Protein 2O9V (pdb70)

Solvent-accessible surface area: 5158 Å² total; per-residue (Å²): 117,166,47,105,132,16,1,37,0,70,3,84,37,84,5,126,13,140,78,185,94,26,7,50,7,169,137,50,45,135,0,18,0,35,134,92,45,41,134,49,4,15,44,0,97,14,76,90,71,115,85,92,7,20,0,0,36,72,11,5,78,57,104,95,181,18,149,169,70,35,123,78,29,109,89,42,163

Sequence (77 aa):
GIDPFTGEAIAKFNFNNGDTQVEMSFRKGERRITLLRRQVDENWYEGRIPGTSRQGIFPIITYVDVIKRPLVPPPVPPPPS

Radius of gyration: 11.26 Å; Cα contacts (8 Å, |Δi|>4): 184; chains: 2; bounding box: 24×25×32 Å

Foldseek 3Di:
DPDPQKWKKFFCAFADDPDLQAFTDGGGAIWIFAADPDPFKTWTAGPPDPTTHMDTPVRIGTPTHGD/DDDDDDDPDD

GO terms:
  GO:0005515 protein binding (F, IPI)
  GO:0008092 cytoskeletal protein binding (F, TAS)
  GO:0003779 actin binding (F, TAS)
  GO:0005912 adherens junction (C, TAS)
  GO:0005915 zonula adherens (C, TAS)
  GO:0007160 cell-matrix adhesion (P, TAS)
  GO:0005829 cytosol (C, TAS)
  GO:0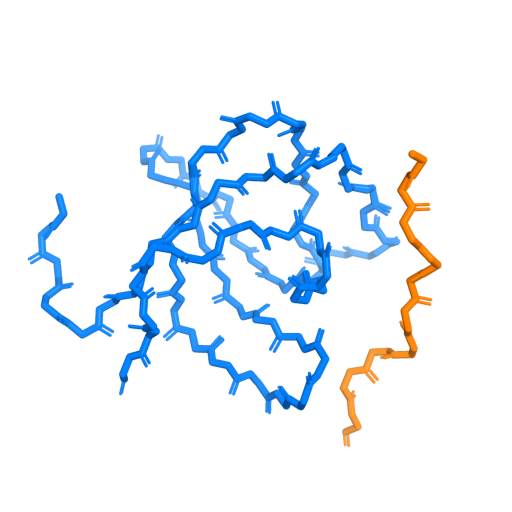005158 insulin receptor binding (F, IDA)
  GO:0030159 signaling receptor complex adaptor activity (F, IDA)
  GO:0005886 plasma membrane (C, IDA)
  GO:0005925 focal adhesion (C, IDA)
  GO:0005634 nucleus (C, IDA)

Nearest P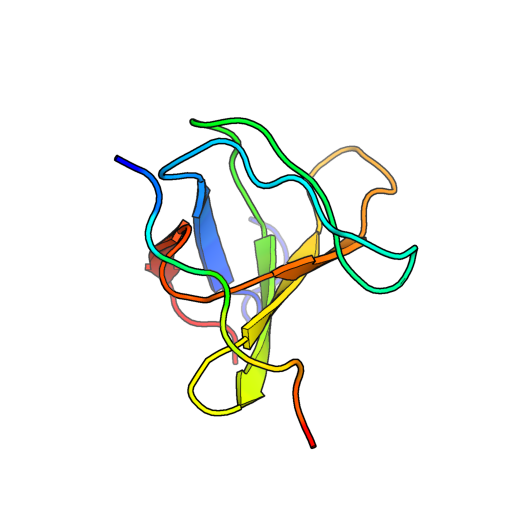DB structures (foldseek):
  2o9v-assembly1_A  TM=1.015E+00  e=5.501E-13  Homo sapiens
  4ln2-assembly1_A  TM=9.933E-01  e=1.942E-10  Homo sapiens
  2mox-assembly1_A  TM=8.335E-01  e=2.823E-09  Homo sapiens
  2yup-assembly1_A  TM=8.450E-01  e=9.111E-08  Homo sapiens
  8bq3-assembly1_A  TM=9.182E-01  e=1.497E-04  Homo sapiens

InterPro domains:
  IPR001452 SH3 domain [PF00018] (873-919)
  IPR001452 SH3 domain [PF07653] (798-849)
  IPR001452 SH3 domain [PF14604] (1238-1288)
  IPR001452 SH3 domain [PS50002] (793-852)
  IPR001452 SH3 domain [PS50002] (867-928)
  IPR001452 SH3 domain [PS50002] (1231-1292)
  IPR001452 SH3 domain [SM00326] (796-851)
  IPR001452 SH3 domain [SM00326] (870-927)
  IPR001452 SH3 domain [SM00326] (1234-1291)
  IPR003127 SoHo domain [PF02208] (370-411)
  IPR003127 SoHo domain [PS50831] (366-469)
  IPR003127 SoHo domain [SM00459] (367-413)
  IPR035606 Sorbin and SH3 domain-containing protein 1, third SH3 domain [cd11916] (1233-1291)
  IPR035610 Sorbin and SH3 domain-containing protein 1, first SH3 domain [cd11919] (796-850)
  IPR035611 Sorbin and SH3 domain-containing protein 1, second SH3 domain [cd11922] (870-927)
  IPR036028 SH3-like domain superfamily [SSF50044] (782-861)
  IPR036028 SH3-like domain superfamily [SSF50044] (863-950)
  IPR036028 SH3-like domain superfamily [SSF50044] (1232-1290)
  IPR050384 Endophilin/SH3RF [PTHR14167] (302-1290)

CATH classification: 2.30.30.40

B-factor: mean 18.47, std 8.44, range [6.52, 57.77]

Structure (mmCIF, N/CA/C/O backbone):
data_2O9V
#
_entry.id   2O9V
#
_cell.length_a   24.490
_cell.length_b   41.852
_cell.length_c   58.790
_cell.angle_alpha   90.00
_cell.angle_beta   90.00
_cell.angle_gamma   90.00
#
_symmetry.space_group_name_H-M   'P 21 21 21'
#
loop_
_entity.id
_entity.type
_entity.pdbx_description
1 polymer Ponsin
2 polymer Paxillin
3 water water
#
loop_
_atom_site.group_PDB
_atom_site.id
_atom_site.type_symbol
_atom_site.label_atom_id
_atom_site.label_alt_id
_atom_site.label_comp_id
_atom_site.label_asym_id
_atom_site.label_entity_id
_atom_site.label_seq_id
_atom_site.pdbx_PDB_ins_code
_atom_site.Cartn_x
_atom_site.Cartn_y
_atom_site.Cartn_z
_atom_site.occupancy
_atom_site.B_iso_or_equiv
_atom_site.auth_seq_id
_atom_site.auth_comp_id
_atom_site.auth_asym_id
_atom_site.auth_atom_id
_atom_site.pdbx_PDB_model_num
ATOM 1 N N . GLY A 1 1 ? 17.897 10.751 5.248 1.00 57.77 818 GLY A N 1
ATOM 2 C CA . GLY A 1 1 ? 19.296 10.289 5.108 1.00 57.51 818 GLY A CA 1
ATOM 3 C C . GLY A 1 1 ? 19.912 9.989 6.459 1.00 56.33 818 GLY A C 1
ATOM 4 O O . GLY A 1 1 ? 21.011 10.458 6.766 1.00 57.07 818 GLY A O 1
ATOM 5 N N . ILE A 1 2 ? 19.196 9.200 7.263 1.00 53.13 819 ILE A N 1
ATOM 6 C CA . ILE A 1 2 ? 19.560 8.988 8.664 1.00 48.77 819 ILE A CA 1
ATOM 7 C C . ILE A 1 2 ? 21.022 8.533 8.884 1.00 45.52 819 ILE A C 1
ATOM 8 O O . ILE A 1 2 ? 21.766 9.233 9.545 1.00 45.64 819 ILE A O 1
ATOM 13 N N . ASP A 1 3 ? 21.432 7.397 8.314 1.00 41.46 820 ASP A N 1
ATOM 14 C CA . ASP A 1 3 ? 22.749 6.787 8.609 1.00 37.38 820 ASP A CA 1
ATOM 15 C C . ASP A 1 3 ? 23.961 7.460 7.902 1.00 33.57 820 ASP A C 1
ATOM 16 O O . ASP A 1 3 ? 24.106 7.375 6.675 1.00 31.89 820 ASP A O 1
ATOM 21 N N . PRO A 1 4 ? 24.853 8.095 8.688 1.00 29.68 821 PRO A N 1
ATOM 22 C CA . PRO A 1 4 ? 26.027 8.804 8.151 1.00 26.67 821 PRO A CA 1
ATOM 23 C C . PRO A 1 4 ? 27.011 7.936 7.300 1.00 21.34 821 PRO A C 1
ATOM 24 O O . PRO A 1 4 ? 27.812 8.451 6.527 1.00 20.10 821 PRO A O 1
ATOM 28 N N . PHE A 1 5 ? 26.987 6.630 7.505 1.00 16.54 822 PHE A N 1
ATOM 29 C CA . PHE A 1 5 ? 27.900 5.745 6.753 1.00 15.94 822 PHE A CA 1
ATOM 30 C C . PHE A 1 5 ? 27.295 5.275 5.434 1.00 14.14 822 PHE A C 1
ATOM 31 O O . PHE A 1 5 ? 27.957 4.617 4.652 1.00 17.90 822 PHE A O 1
ATOM 39 N N . THR A 1 6 ? 26.024 5.526 5.187 1.00 14.31 823 THR A N 1
ATOM 40 C CA . THR A 1 6 ? 25.441 5.063 3.901 1.00 14.05 823 THR A CA 1
ATOM 41 C C . THR A 1 6 ? 25.744 6.045 2.802 1.00 14.13 823 THR A C 1
ATOM 42 O O . THR A 1 6 ? 26.062 7.202 3.067 1.00 14.65 823 THR A O 1
ATOM 46 N N . GLY A 1 7 ? 25.679 5.553 1.574 1.00 14.37 824 GLY A N 1
ATOM 47 C CA . GLY A 1 7 ? 25.823 6.384 0.405 1.00 14.15 824 GLY A CA 1
ATOM 48 C C . GLY A 1 7 ? 24.464 6.625 -0.245 1.00 14.21 824 GLY A C 1
ATOM 49 O O . GLY A 1 7 ? 23.412 6.262 0.300 1.00 15.94 824 GLY A O 1
ATOM 50 N N . GLU A 1 8 ? 24.482 7.270 -1.404 1.00 13.00 825 GLU A N 1
ATOM 51 C CA . GLU A 1 8 ? 23.240 7.801 -2.005 1.00 13.21 825 GLU A CA 1
ATOM 52 C C . GLU A 1 8 ? 23.420 7.816 -3.507 1.00 13.05 825 GLU A C 1
ATOM 53 O O . GLU A 1 8 ? 24.468 8.291 -3.975 1.00 12.81 825 GLU A O 1
ATOM 59 N N . ALA A 1 9 ? 22.434 7.311 -4.244 1.00 10.85 826 ALA A N 1
ATOM 60 C CA . ALA A 1 9 ? 22.542 7.250 -5.704 1.00 11.58 826 ALA A CA 1
ATOM 61 C C . ALA A 1 9 ? 21.157 7.409 -6.336 1.00 11.91 826 ALA A C 1
ATOM 62 O O . ALA A 1 9 ? 20.105 7.258 -5.638 1.00 13.56 826 ALA A O 1
ATOM 64 N N . ILE A 1 10 ? 21.146 7.706 -7.632 1.00 10.77 827 ILE A N 1
ATOM 65 C CA . ILE A 1 10 ? 19.912 7.723 -8.413 1.00 11.52 827 ILE A CA 1
ATOM 66 C C . ILE A 1 10 ? 20.046 6.737 -9.546 1.00 11.28 827 ILE A C 1
ATOM 67 O O . ILE A 1 10 ? 21.071 6.774 -10.253 1.00 12.88 827 ILE A O 1
ATOM 72 N N . ALA A 1 11 ? 19.024 5.888 -9.764 1.00 11.32 828 ALA A N 1
ATOM 73 C CA . ALA A 1 11 ? 19.046 4.917 -10.868 1.00 10.93 828 ALA A CA 1
ATOM 74 C C . ALA A 1 11 ? 19.116 5.642 -12.204 1.00 12.16 828 ALA A C 1
ATOM 75 O O . ALA A 1 11 ? 18.269 6.506 -12.489 1.00 12.91 828 ALA A O 1
ATOM 77 N N . LYS A 1 12 ? 20.098 5.279 -13.033 1.00 12.06 829 LYS A N 1
ATOM 78 C CA . LYS A 1 12 ? 20.267 5.896 -14.344 1.00 12.67 829 LYS A CA 1
ATOM 79 C C . LYS A 1 12 ? 19.310 5.254 -15.357 1.00 13.03 829 LYS A C 1
ATOM 80 O O . LYS A 1 12 ? 18.884 5.917 -16.312 1.00 13.46 829 LYS A O 1
ATOM 86 N N . PHE A 1 13 ? 19.029 3.952 -15.175 1.00 12.25 830 PHE A N 1
ATOM 87 C CA . PHE A 1 13 ? 18.277 3.145 -16.115 1.00 13.36 830 PHE A CA 1
ATOM 88 C C . PHE A 1 13 ? 17.452 2.138 -15.291 1.00 13.61 830 PHE A C 1
ATOM 89 O O . PHE A 1 13 ? 17.763 1.909 -14.098 1.00 14.58 830 PHE A O 1
ATOM 97 N N . ASN A 1 14 ? 16.450 1.519 -15.923 1.00 13.69 831 ASN A N 1
ATOM 98 C CA . ASN A 1 14 ? 15.811 0.328 -15.315 1.00 14.09 831 ASN A CA 1
ATOM 99 C C . ASN A 1 14 ? 16.865 -0.748 -15.202 1.00 13.89 831 ASN A C 1
ATOM 100 O O . ASN A 1 14 ? 17.668 -0.927 -16.133 1.00 15.96 831 ASN A O 1
ATOM 105 N N . PHE A 1 15 ? 16.834 -1.503 -14.104 1.00 12.73 832 PHE A N 1
ATOM 106 C CA . PHE A 1 15 ? 17.737 -2.618 -13.927 1.00 11.55 832 PHE A CA 1
ATOM 107 C C . PHE A 1 15 ? 16.905 -3.794 -13.580 1.00 12.32 832 PHE A C 1
ATOM 108 O O . PHE A 1 15 ? 16.215 -3.784 -12.579 1.00 11.37 832 PHE A O 1
ATOM 116 N N A ASN A 1 16 ? 16.918 -4.791 -14.469 0.70 14.31 833 ASN A N 1
ATOM 117 N N B ASN A 1 16 ? 17.007 -4.836 -14.400 0.30 13.31 833 ASN A N 1
ATOM 118 C CA A ASN A 1 16 ? 16.221 -6.057 -14.262 0.70 15.28 833 ASN A CA 1
ATOM 119 C CA B ASN A 1 16 ? 16.223 -6.055 -14.234 0.30 13.83 833 ASN A CA 1
ATOM 120 C C A ASN A 1 16 ? 17.276 -7.084 -13.839 0.70 15.61 833 ASN A C 1
ATOM 121 C C B ASN A 1 16 ? 17.123 -7.216 -13.842 0.30 14.69 833 ASN A C 1
ATOM 122 O O A ASN A 1 16 ? 18.036 -7.609 -14.673 0.70 16.52 833 ASN A O 1
ATOM 123 O O B ASN A 1 16 ? 17.618 -7.965 -14.695 0.30 15.39 833 ASN A O 1
ATOM 132 N N . GLY A 1 17 ? 17.339 -7.348 -12.536 1.00 14.71 834 GLY A N 1
ATOM 133 C CA . GLY A 1 17 ? 18.234 -8.361 -12.002 1.00 15.68 834 GLY A CA 1
ATOM 134 C C . GLY A 1 17 ? 17.804 -9.757 -12.326 1.00 16.58 834 GLY A C 1
ATOM 135 O O . GLY A 1 17 ? 16.618 -10.023 -12.375 1.00 17.59 834 GLY A O 1
ATOM 136 N N . ASP A 1 18 ? 18.755 -10.649 -12.579 1.00 18.37 835 ASP A N 1
ATOM 137 C CA . ASP A 1 18 ? 18.406 -12.025 -12.988 1.00 20.05 835 ASP A CA 1
ATOM 138 C C . ASP A 1 18 ? 17.923 -12.87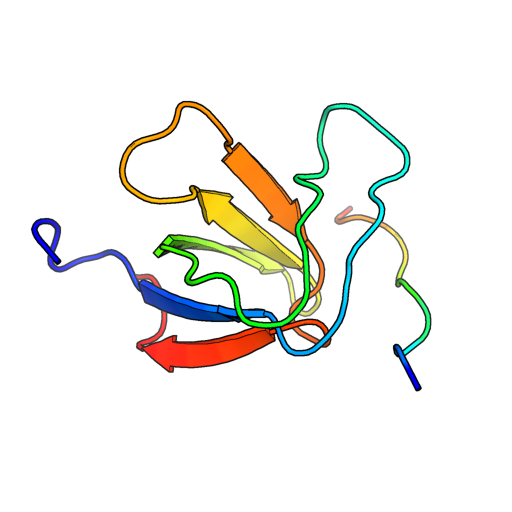0 -11.801 1.00 21.72 835 ASP A C 1
ATOM 139 O O . ASP A 1 18 ? 17.061 -13.718 -11.972 1.00 23.38 835 ASP A O 1
ATOM 144 N N . THR A 1 19 ? 18.491 -12.658 -10.611 1.00 21.35 836 THR A N 1
ATOM 145 C CA . THR A 1 19 ? 18.152 -13.486 -9.441 1.00 22.97 836 THR A CA 1
ATOM 146 C C . THR A 1 19 ? 17.731 -12.643 -8.221 1.00 23.11 836 THR A C 1
ATOM 147 O O . THR A 1 19 ? 17.756 -11.392 -8.277 1.00 21.83 836 THR A O 1
ATOM 151 N N . GLN A 1 20 ? 17.390 -13.325 -7.130 1.00 23.51 837 GLN A N 1
ATOM 152 C CA . GLN A 1 20 ? 16.965 -12.677 -5.869 1.00 25.36 837 GLN A CA 1
ATOM 153 C C . GLN A 1 20 ? 18.096 -11.897 -5.193 1.00 23.7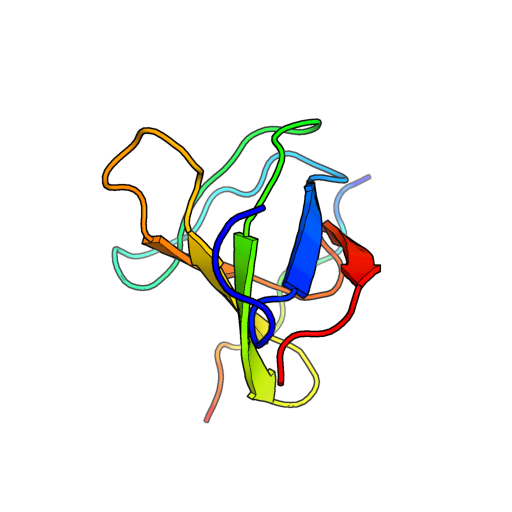7 837 GLN A C 1
ATOM 154 O O . GLN A 1 20 ? 17.849 -11.098 -4.297 1.00 22.99 837 GLN A O 1
ATOM 160 N N . VAL A 1 21 ? 19.338 -12.150 -5.606 1.00 22.40 838 VAL A N 1
ATOM 161 C CA . VAL A 1 21 ? 20.502 -11.535 -5.002 1.00 19.57 838 VAL A CA 1
ATOM 162 C C . VAL A 1 21 ? 20.604 -10.081 -5.496 1.00 17.56 838 VAL A C 1
ATOM 163 O O . VAL A 1 21 ? 21.047 -9.181 -4.747 1.00 15.00 838 V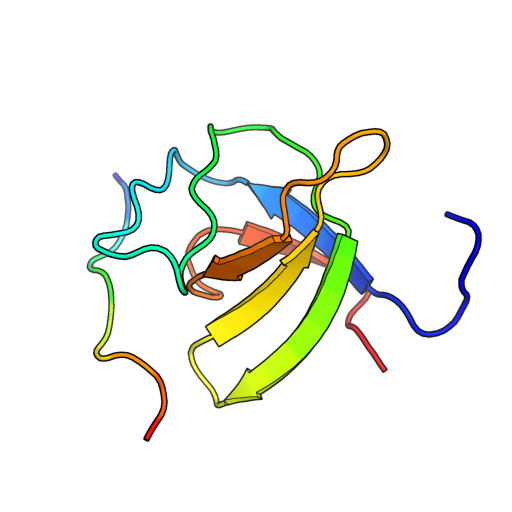AL A O 1
ATOM 167 N N . GLU A 1 22 ? 20.180 -9.888 -6.753 1.00 15.31 839 GLU A N 1
ATOM 168 C CA . GLU A 1 22 ? 20.160 -8.570 -7.402 1.00 14.61 839 GLU A CA 1
ATOM 169 C C . GLU A 1 22 ? 18.904 -7.807 -6.988 1.00 13.59 839 GLU A C 1
ATOM 170 O O . GLU A 1 22 ? 17.851 -8.408 -6.766 1.00 14.87 839 GLU A O 1
ATOM 176 N N . MET A 1 23 ? 19.013 -6.483 -6.852 1.00 11.61 840 MET A N 1
ATOM 177 C CA . MET A 1 23 ? 17.850 -5.692 -6.560 1.00 11.72 840 MET A CA 1
ATOM 178 C C . MET A 1 23 ? 17.452 -4.968 -7.851 1.00 11.28 840 MET A C 1
ATOM 179 O O . MET A 1 23 ? 18.202 -4.087 -8.337 1.00 11.32 840 MET A O 1
ATOM 184 N N . SER A 1 24 ? 16.286 -5.301 -8.387 1.00 11.16 841 SER A N 1
ATOM 185 C CA . SER A 1 24 ? 15.819 -4.628 -9.576 1.00 10.48 841 SER A CA 1
ATOM 186 C C . SER A 1 24 ? 15.303 -3.263 -9.224 1.00 10.47 841 SER A C 1
ATOM 187 O O . SER A 1 24 ? 14.835 -3.034 -8.110 1.00 10.38 841 SER A O 1
ATOM 190 N N . PHE A 1 25 ? 15.355 -2.350 -10.191 1.00 11.46 842 PHE A N 1
ATOM 191 C CA . PHE A 1 25 ? 14.805 -0.991 -9.975 1.00 11.76 842 PHE A CA 1
ATOM 192 C C . PHE A 1 25 ? 14.476 -0.293 -11.271 1.00 10.95 842 PHE A C 1
ATOM 193 O O . PHE A 1 25 ? 14.745 -0.821 -12.340 1.00 12.06 842 PHE A O 1
ATOM 201 N N . ARG A 1 26 ? 13.834 0.869 -11.174 1.00 13.18 843 ARG A N 1
ATOM 202 C CA . ARG A 1 26 ? 13.455 1.628 -12.371 1.00 14.02 843 ARG A CA 1
ATOM 203 C C . ARG A 1 26 ? 14.259 2.915 -12.404 1.00 13.76 843 ARG A C 1
ATOM 204 O O . ARG A 1 26 ? 14.659 3.444 -11.369 1.00 14.62 843 ARG A O 1
ATOM 212 N N . LYS A 1 27 ? 14.474 3.413 -13.604 1.00 13.67 844 LYS A N 1
ATOM 213 C CA . LYS A 1 27 ? 15.145 4.683 -13.797 1.00 14.46 844 LYS A CA 1
ATOM 214 C C . LYS A 1 27 ? 14.581 5.746 -12.872 1.00 14.87 844 LYS A C 1
ATOM 215 O O . LYS A 1 27 ? 13.324 5.880 -12.709 1.00 15.50 844 LYS A O 1
ATOM 221 N N . GLY A 1 28 ? 1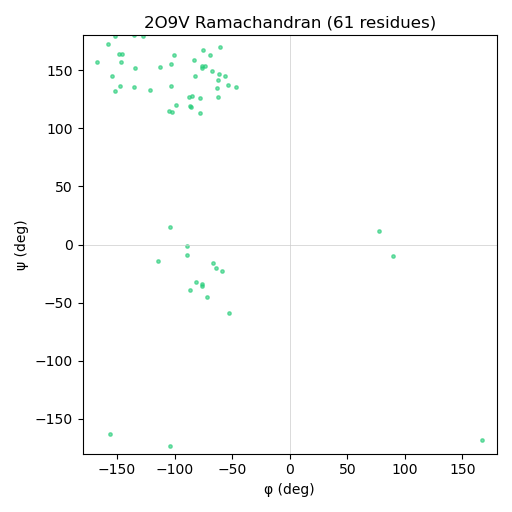5.464 6.504 -12.259 1.00 13.59 845 GLY A N 1
ATOM 222 C CA . GLY A 1 28 ? 15.013 7.626 -11.455 1.00 14.83 845 GLY A CA 1
ATOM 223 C C . GLY A 1 28 ? 14.737 7.324 -9.992 1.00 14.64 845 GLY A C 1
ATOM 224 O O . GLY A 1 28 ? 14.594 8.238 -9.196 1.00 16.18 845 GLY A O 1
ATOM 225 N N . GLU A 1 29 ? 14.721 6.043 -9.605 1.00 14.03 846 GLU A N 1
ATOM 226 C CA . GLU A 1 29 ? 14.569 5.723 -8.178 1.00 12.80 846 GLU A CA 1
ATOM 227 C C . GLU A 1 29 ? 15.807 6.099 -7.365 1.00 12.11 846 GLU A C 1
ATOM 228 O O . GLU A 1 29 ? 16.975 5.945 -7.809 1.00 11.83 846 GLU A O 1
ATOM 234 N N A ARG A 1 30 ? 15.568 6.614 -6.180 0.50 11.75 847 ARG A N 1
ATOM 235 N N B ARG A 1 30 ? 15.577 6.579 -6.161 0.50 11.70 847 ARG A N 1
ATOM 236 C CA A ARG A 1 30 ? 16.658 6.866 -5.262 0.50 13.00 847 ARG A CA 1
ATOM 237 C CA B ARG A 1 30 ? 16.670 6.907 -5.248 0.50 12.58 847 ARG A CA 1
ATOM 238 C C A ARG A 1 30 ? 17.075 5.551 -4.620 0.50 12.21 847 ARG A C 1
ATOM 239 C C B ARG A 1 30 ? 17.064 5.667 -4.438 0.50 12.09 847 ARG A C 1
ATOM 240 O O A ARG A 1 30 ? 16.233 4.671 -4.367 0.50 14.09 847 ARG A O 1
ATOM 241 O O B ARG A 1 30 ? 16.198 4.958 -3.890 0.50 13.92 847 ARG A O 1
ATOM 256 N N . ILE A 1 31 ? 18.374 5.423 -4.360 1.00 12.36 848 ILE A N 1
ATOM 257 C CA . ILE A 1 31 ? 18.910 4.224 -3.746 1.00 11.61 848 ILE A CA 1
ATOM 258 C C . ILE A 1 31 ? 19.876 4.619 -2.650 1.00 11.02 848 ILE A C 1
ATOM 259 O O . ILE A 1 31 ? 20.770 5.507 -2.835 1.00 12.95 848 ILE A O 1
ATOM 264 N N . THR A 1 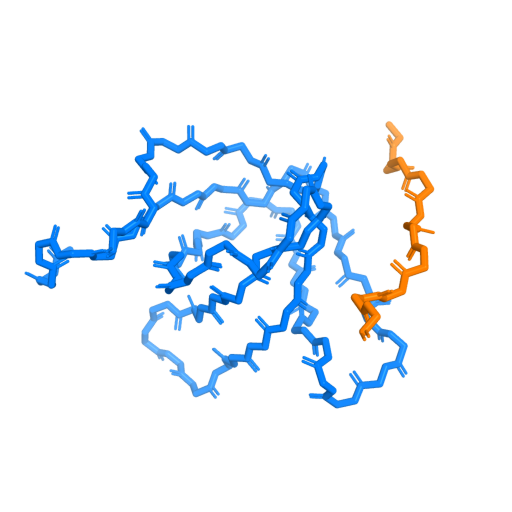32 ? 19.709 3.951 -1.510 1.00 11.08 849 THR A N 1
ATOM 265 C CA . THR A 1 32 ? 20.638 4.055 -0.393 1.00 11.32 849 THR A CA 1
ATOM 266 C C . THR A 1 32 ? 21.764 3.044 -0.622 1.00 11.26 849 THR A C 1
ATOM 267 O O . THR A 1 32 ? 21.515 1.833 -0.702 1.00 10.34 849 THR A O 1
ATOM 271 N N . LEU A 1 33 ? 22.985 3.544 -0.745 1.00 10.35 850 LEU A N 1
ATOM 272 C CA . LEU A 1 33 ? 24.119 2.633 -0.972 1.00 11.57 850 LEU A CA 1
ATOM 273 C C . LEU A 1 33 ? 24.622 2.103 0.379 1.00 12.08 850 LEU A C 1
ATOM 274 O O . LEU A 1 33 ? 24.880 2.851 1.303 1.00 12.99 850 LEU A O 1
ATOM 279 N N . LEU A 1 34 ? 24.725 0.792 0.489 1.00 12.10 851 LEU A N 1
ATOM 280 C CA . LEU A 1 34 ? 25.171 0.172 1.729 1.00 12.94 851 LEU A CA 1
ATOM 281 C C . LEU A 1 34 ? 26.621 -0.191 1.695 1.00 13.83 851 LEU A C 1
ATOM 282 O O . LEU A 1 34 ? 27.329 0.026 2.693 1.00 15.17 851 LEU A O 1
ATOM 287 N N A ARG A 1 35 ? 27.066 -0.788 0.600 0.50 13.96 852 ARG A N 1
ATOM 288 N N B ARG A 1 35 ? 27.080 -0.776 0.602 0.50 14.04 852 ARG A N 1
ATOM 289 C CA A ARG A 1 35 ? 28.481 -1.087 0.445 0.50 15.14 852 ARG A CA 1
ATOM 290 C CA B ARG A 1 35 ? 28.506 -1.059 0.462 0.50 15.32 852 ARG A CA 1
ATOM 291 C C A ARG A 1 35 ? 28.867 -1.195 -1.009 0.50 15.12 852 ARG A C 1
ATOM 292 C C B ARG A 1 35 ? 28.881 -1.255 -0.981 0.50 15.18 852 ARG A C 1
ATOM 293 O O A ARG A 1 35 ? 28.016 -1.440 -1.863 0.50 14.64 852 ARG A O 1
ATOM 294 O O B ARG A 1 35 ? 28.040 -1.626 -1.798 0.50 14.72 852 ARG A O 1
ATOM 309 N N . GLN A 1 36 ? 30.156 -1.003 -1.289 1.00 14.13 853 GLN A N 1
ATOM 310 C CA . GLN A 1 36 ? 30.683 -1.309 -2.617 1.00 15.00 853 GLN A CA 1
ATOM 311 C C . GLN A 1 36 ? 31.400 -2.650 -2.540 1.00 14.66 853 GLN A C 1
ATOM 312 O O . GLN A 1 36 ? 32.465 -2.764 -1.908 1.00 16.67 853 GLN A O 1
ATOM 318 N N . VAL A 1 37 ? 30.810 -3.651 -3.153 1.00 13.47 854 VAL A N 1
ATOM 319 C CA . VAL A 1 37 ? 31.205 -5.027 -3.034 1.00 15.33 854 VAL A CA 1
ATOM 320 C C . VAL A 1 37 ? 32.527 -5.261 -3.778 1.00 16.08 854 VAL A C 1
ATOM 321 O O . VAL A 1 37 ? 33.452 -5.917 -3.265 1.00 17.38 854 VAL A O 1
ATOM 325 N N . ASP A 1 38 ? 32.604 -4.723 -4.993 1.00 16.01 855 ASP A N 1
ATOM 326 C CA . ASP A 1 38 ? 33.834 -4.800 -5.776 1.00 15.15 855 ASP A CA 1
ATOM 327 C C . ASP A 1 38 ? 33.844 -3.662 -6.789 1.00 14.64 855 ASP A C 1
ATOM 328 O O . ASP A 1 38 ? 33.098 -2.721 -6.610 1.00 16.49 855 ASP A O 1
ATOM 333 N N . GLU A 1 39 ? 34.692 -3.731 -7.822 1.00 14.45 856 GLU A N 1
ATOM 334 C CA . GLU A 1 39 ? 34.826 -2.640 -8.788 1.00 13.89 856 GLU A CA 1
ATOM 335 C C . GLU A 1 39 ? 33.563 -2.377 -9.607 1.00 13.90 856 GLU A C 1
ATOM 336 O O . GLU A 1 39 ? 33.425 -1.286 -10.175 1.00 15.65 856 GLU A O 1
ATOM 342 N N . ASN A 1 40 ? 32.674 -3.376 -9.673 1.00 11.65 857 ASN A N 1
ATOM 343 C CA . ASN A 1 40 ? 31.502 -3.324 -10.541 1.00 11.31 857 ASN A CA 1
ATOM 344 C C . ASN A 1 40 ? 30.139 -3.279 -9.837 1.00 10.96 857 ASN A C 1
ATOM 345 O O . ASN A 1 40 ? 29.146 -2.998 -10.506 1.00 11.64 857 ASN A O 1
ATOM 350 N N . TRP A 1 41 ? 30.070 -3.568 -8.533 1.00 9.23 858 TRP A N 1
ATOM 351 C CA . TRP A 1 41 ? 28.737 -3.787 -7.858 1.00 9.86 858 TRP A CA 1
ATOM 352 C C . TRP A 1 41 ? 28.607 -3.085 -6.530 1.00 10.21 858 TRP A C 1
ATOM 353 O O . TRP A 1 41 ? 29.558 -3.149 -5.708 1.00 11.90 858 TRP A O 1
ATOM 364 N N . TYR A 1 42 ? 27.447 -2.449 -6.310 1.00 8.94 859 TYR A N 1
ATOM 365 C CA . TYR A 1 42 ? 27.054 -1.996 -4.971 1.00 8.88 859 TYR A CA 1
ATOM 366 C C . TYR A 1 42 ? 26.022 -2.920 -4.390 1.00 9.76 859 TYR A C 1
ATOM 367 O O . TYR A 1 42 ? 25.256 -3.542 -5.131 1.00 11.77 859 TYR A O 1
ATOM 376 N N . GLU A 1 43 ? 25.931 -2.959 -3.060 1.00 10.80 860 GLU A N 1
ATOM 377 C CA . GLU A 1 43 ? 24.711 -3.427 -2.388 1.00 11.08 860 GLU A CA 1
ATOM 378 C C . GLU A 1 43 ? 23.985 -2.185 -1.885 1.00 11.33 860 GLU A C 1
ATOM 379 O O . GLU A 1 43 ? 24.600 -1.250 -1.364 1.00 12.35 860 GLU A O 1
ATOM 385 N N . GLY A 1 44 ? 22.670 -2.140 -2.065 1.00 10.64 861 GLY A N 1
ATOM 386 C CA . GLY A 1 44 ? 21.901 -0.961 -1.629 1.00 10.67 861 GLY A CA 1
ATOM 387 C C . GLY A 1 44 ? 20.495 -1.360 -1.280 1.00 11.06 861 GLY A C 1
ATOM 388 O O . GLY A 1 44 ? 20.102 -2.547 -1.416 1.00 12.26 861 GLY A O 1
ATOM 389 N N . ARG A 1 45 ? 19.715 -0.376 -0.869 1.00 11.71 862 ARG A N 1
ATOM 390 C CA . ARG A 1 45 ? 18.311 -0.627 -0.498 1.00 13.41 862 ARG A CA 1
ATOM 391 C C . ARG A 1 45 ? 17.472 0.606 -0.881 1.00 14.17 862 ARG A C 1
ATOM 392 O O . ARG A 1 45 ? 18.024 1.703 -1.027 1.00 14.96 862 ARG A O 1
ATOM 400 N N . ILE A 1 46 ? 16.152 0.428 -1.068 1.00 15.80 863 ILE A N 1
ATOM 401 C CA . ILE A 1 46 ? 15.289 1.533 -1.496 1.00 17.59 863 ILE A CA 1
ATOM 402 C C . ILE A 1 46 ? 14.592 2.078 -0.230 1.00 19.43 863 ILE A C 1
ATOM 403 O O . ILE A 1 46 ? 13.902 1.316 0.474 1.00 18.44 863 ILE A O 1
ATOM 408 N N . PRO A 1 47 ? 14.800 3.370 0.087 1.00 22.23 864 PRO A N 1
ATOM 409 C CA . PRO A 1 47 ? 14.145 3.904 1.301 1.00 24.21 864 PRO A CA 1
ATOM 410 C C . PRO A 1 47 ? 12.626 3.704 1.364 1.00 23.88 864 PRO A C 1
ATOM 411 O O . PRO A 1 47 ? 11.933 3.926 0.360 1.00 23.62 864 PRO A O 1
ATOM 415 N N . GLY A 1 48 ? 12.118 3.324 2.544 1.00 23.17 865 GLY A N 1
ATOM 416 C CA . GLY A 1 48 ? 10.670 3.134 2.760 1.00 22.69 865 GLY A CA 1
ATOM 417 C C . GLY A 1 48 ? 10.135 1.833 2.202 1.00 21.08 865 GLY A C 1
ATOM 418 O O . GLY A 1 48 ? 8.924 1.635 2.110 1.00 22.90 865 GLY A O 1
ATOM 419 N N . THR A 1 49 ? 11.028 0.930 1.816 1.00 19.92 866 THR A N 1
ATOM 420 C CA . THR A 1 49 ? 10.616 -0.369 1.344 1.00 18.03 866 THR A CA 1
ATOM 421 C C . THR A 1 49 ? 11.475 -1.466 1.970 1.00 17.91 866 THR A C 1
ATOM 422 O O . THR A 1 49 ? 12.405 -1.184 2.737 1.00 20.76 866 THR A O 1
ATOM 426 N N . SER A 1 50 ? 11.200 -2.716 1.620 1.00 16.36 867 SER A N 1
ATOM 427 C CA . SER A 1 50 ? 12.049 -3.839 2.036 1.00 16.57 867 SER A CA 1
ATOM 428 C C . SER A 1 50 ? 12.950 -4.369 0.916 1.00 15.14 867 SER A C 1
ATOM 429 O O . SER A 1 50 ? 13.536 -5.461 1.010 1.00 16.44 867 SER A O 1
ATOM 432 N N . ARG A 1 51 ? 13.078 -3.569 -0.140 1.00 13.99 868 ARG A N 1
ATOM 433 C CA . ARG A 1 51 ? 13.885 -3.946 -1.310 1.00 12.66 868 ARG A CA 1
ATOM 434 C C . ARG A 1 51 ? 15.364 -3.735 -0.993 1.00 13.09 868 ARG A C 1
ATOM 435 O O . ARG A 1 51 ? 15.807 -2.629 -0.598 1.00 11.51 868 ARG A O 1
ATOM 443 N N . GLN A 1 52 ? 16.146 -4.791 -1.183 1.00 12.88 869 GLN A N 1
ATOM 444 C CA . GLN A 1 52 ? 17.572 -4.680 -0.978 1.00 12.63 869 GLN A CA 1
ATOM 445 C C . GLN A 1 52 ? 18.319 -5.714 -1.812 1.00 12.13 869 GLN A C 1
ATOM 446 O O . GLN A 1 52 ? 17.837 -6.836 -2.001 1.00 13.22 869 GLN A O 1
ATOM 452 N N . GLY A 1 53 ? 19.510 -5.360 -2.310 1.00 10.63 870 GLY A N 1
ATOM 453 C CA . GLY A 1 53 ? 20.283 -6.323 -3.056 1.00 10.41 870 GLY A CA 1
ATOM 454 C C . GLY A 1 53 ? 21.412 -5.649 -3.786 1.00 9.52 870 GLY A C 1
ATOM 455 O O . GLY A 1 53 ? 21.660 -4.458 -3.600 1.00 12.25 870 GLY A O 1
ATOM 456 N N . ILE A 1 54 ? 22.050 -6.371 -4.696 1.00 9.82 871 ILE A N 1
ATOM 457 C CA . ILE A 1 54 ? 23.168 -5.776 -5.423 1.00 10.46 871 ILE A CA 1
ATOM 458 C C . ILE A 1 54 ? 22.758 -5.299 -6.818 1.00 9.51 871 ILE A C 1
ATOM 459 O O . ILE A 1 54 ? 21.719 -5.743 -7.385 1.00 11.14 871 ILE A O 1
ATOM 464 N N . PHE A 1 55 ? 23.596 -4.448 -7.411 1.00 9.41 872 PHE A N 1
ATOM 465 C CA . PHE A 1 55 ? 23.338 -3.892 -8.758 1.00 9.66 872 PHE A CA 1
ATOM 466 C C . PHE A 1 55 ? 24.625 -3.215 -9.265 1.00 10.13 872 PHE A C 1
ATOM 467 O O . PHE A 1 55 ? 25.527 -2.887 -8.466 1.00 10.34 872 PHE A O 1
ATOM 475 N N . PRO A 1 56 ? 24.758 -3.074 -10.588 1.00 10.32 873 PRO A N 1
ATOM 476 C CA . PRO A 1 56 ? 26.034 -2.580 -11.118 1.00 9.18 873 PRO A CA 1
ATOM 477 C C . PRO A 1 56 ? 26.194 -1.090 -10.885 1.00 10.07 873 PRO A C 1
ATOM 478 O O . PRO A 1 56 ? 25.235 -0.311 -10.949 1.00 9.33 873 PRO A O 1
ATOM 482 N N A ILE A 1 57 ? 27.427 -0.712 -10.619 0.50 10.20 874 ILE A N 1
ATOM 483 N N B ILE A 1 57 ? 27.434 -0.693 -10.613 0.50 10.21 874 ILE A N 1
ATOM 484 C CA A ILE A 1 57 ? 27.761 0.678 -10.411 0.50 11.15 874 ILE A CA 1
ATOM 485 C CA B ILE A 1 57 ? 27.752 0.726 -10.421 0.50 11.03 874 ILE A CA 1
ATOM 486 C C A ILE A 1 57 ? 27.411 1.525 -11.637 0.50 10.89 874 ILE A C 1
ATOM 487 C C B ILE A 1 57 ? 27.377 1.538 -11.647 0.50 10.96 874 ILE A C 1
ATOM 488 O O A ILE A 1 57 ? 27.064 2.706 -11.515 0.50 11.69 874 ILE A O 1
ATOM 489 O O B ILE A 1 57 ? 26.997 2.708 -11.540 0.50 11.96 874 ILE A O 1
ATOM 498 N N . THR A 1 58 ? 27.500 0.927 -12.820 1.00 11.69 875 THR A N 1
ATOM 499 C CA . THR A 1 58 ? 27.230 1.642 -14.075 1.00 11.48 875 THR A CA 1
ATOM 500 C C . THR A 1 58 ? 25.748 1.997 -14.254 1.00 12.29 875 THR A C 1
ATOM 501 O O . THR A 1 58 ? 25.412 2.817 -15.127 1.00 13.70 875 THR A O 1
ATOM 505 N N . TYR A 1 59 ? 24.878 1.376 -13.441 1.00 11.66 876 TYR A N 1
ATOM 506 C CA . TYR A 1 59 ? 23.429 1.661 -13.502 1.00 11.26 876 TYR A CA 1
ATOM 507 C C . TYR A 1 59 ? 22.969 2.786 -12.610 1.00 11.36 876 TYR A C 1
ATOM 508 O O . TYR A 1 59 ? 21.779 3.100 -12.572 1.00 12.12 876 TYR A O 1
ATOM 517 N N . VAL A 1 60 ? 23.894 3.376 -11.850 1.00 11.82 877 VAL A N 1
ATOM 518 C CA . VAL A 1 60 ? 23.481 4.443 -10.913 1.00 11.47 877 VAL A CA 1
ATOM 519 C C . VAL A 1 60 ? 24.413 5.638 -10.988 1.00 11.52 877 VAL A C 1
ATOM 520 O O . VAL A 1 60 ? 25.607 5.522 -11.341 1.00 12.92 877 VAL A O 1
ATOM 524 N N . ASP A 1 61 ? 23.857 6.802 -10.672 1.00 12.12 878 ASP A N 1
ATOM 525 C CA . ASP A 1 61 ? 24.626 8.025 -10.577 1.00 12.65 878 ASP A CA 1
ATOM 526 C C . ASP A 1 61 ? 24.850 8.306 -9.090 1.00 13.06 878 ASP A C 1
ATOM 527 O O . ASP A 1 61 ? 23.915 8.536 -8.340 1.00 13.43 878 ASP A O 1
ATOM 532 N N . VAL A 1 62 ? 26.103 8.244 -8.660 1.00 13.47 879 VAL A N 1
ATOM 533 C CA . VAL A 1 62 ? 26.454 8.253 -7.242 1.00 13.43 879 VAL A CA 1
ATOM 534 C C . VAL A 1 62 ? 26.581 9.682 -6.700 1.00 13.76 879 VAL A C 1
ATOM 535 O O . VAL A 1 62 ? 27.399 10.459 -7.211 1.00 15.26 879 VAL A O 1
ATOM 539 N N . ILE A 1 63 ? 25.753 10.035 -5.701 1.00 13.33 880 ILE A N 1
ATOM 540 C CA . ILE A 1 63 ? 25.828 11.346 -5.047 1.00 14.37 880 ILE A CA 1
ATOM 541 C C . ILE A 1 63 ? 26.857 11.305 -3.912 1.00 15.02 880 ILE A C 1
ATOM 542 O O . ILE A 1 63 ? 27.610 12.265 -3.737 1.00 17.32 880 ILE A O 1
ATOM 547 N N . LYS A 1 64 ? 26.891 10.204 -3.178 1.00 14.94 881 LYS A N 1
ATOM 548 C CA . LYS A 1 64 ? 27.727 10.050 -1.994 1.00 16.27 881 LYS A CA 1
ATOM 549 C C . LYS A 1 64 ? 28.118 8.597 -1.928 1.00 14.07 881 LYS A C 1
ATOM 550 O O . LYS A 1 64 ? 27.277 7.735 -2.104 1.00 12.95 881 LYS A O 1
ATOM 556 N N . ARG A 1 65 ? 29.394 8.334 -1.623 1.00 13.55 882 ARG A N 1
ATOM 557 C CA . ARG A 1 65 ? 29.857 6.962 -1.526 1.00 14.77 882 ARG A CA 1
ATOM 558 C C . ARG A 1 65 ? 29.396 6.301 -0.218 1.00 13.63 882 ARG A C 1
ATOM 559 O O . ARG A 1 65 ? 29.212 6.993 0.788 1.00 13.80 882 ARG A O 1
ATOM 567 N N . PRO A 1 66 ? 29.216 4.963 -0.209 1.00 13.52 883 PRO A N 1
ATOM 568 C CA . PRO A 1 66 ? 28.999 4.254 1.059 1.00 14.42 883 PRO A CA 1
ATOM 569 C C . PRO A 1 66 ? 30.320 4.183 1.808 1.00 15.17 883 PRO A C 1
ATOM 570 O O . PRO A 1 66 ? 31.409 4.226 1.181 1.00 17.35 883 PRO A O 1
ATOM 574 N N . LEU A 1 67 ? 30.240 4.094 3.121 1.00 15.57 884 LEU A N 1
ATOM 575 C CA . LEU A 1 67 ? 31.460 3.920 3.951 1.00 17.11 884 LEU A CA 1
ATOM 576 C C . LEU A 1 67 ? 31.271 2.714 4.805 1.00 18.65 884 LEU A C 1
ATOM 577 O O . LEU A 1 67 ? 32.182 2.280 5.481 1.00 21.29 884 LEU A O 1
ATOM 583 N N . VAL B 2 1 ? 21.175 4.342 -23.499 1.00 24.12 45 VAL B N 1
ATOM 584 C CA . VAL B 2 1 ? 20.990 2.851 -23.570 1.00 22.96 45 VAL B CA 1
ATOM 585 C C . VAL B 2 1 ? 21.612 2.278 -22.314 1.00 22.43 45 VAL B C 1
ATOM 586 O O . VAL B 2 1 ? 22.721 2.685 -21.969 1.00 24.14 45 VAL B O 1
ATOM 590 N N . PRO B 2 2 ? 20.928 1.333 -21.629 1.00 21.46 46 PRO B N 1
ATOM 591 C CA . PRO B 2 2 ? 21.536 0.698 -20.447 1.00 19.94 46 PRO B CA 1
ATOM 592 C C . PRO B 2 2 ? 22.805 -0.089 -20.838 1.00 20.30 46 PRO B C 1
ATOM 593 O O . PRO B 2 2 ? 22.769 -0.818 -21.856 1.00 21.34 46 PRO B O 1
ATOM 597 N N . PRO B 2 3 ? 23.911 0.062 -20.062 1.00 20.01 47 PRO B N 1
ATOM 598 C CA . PRO B 2 3 ? 25.182 -0.616 -20.337 1.00 20.35 47 PRO B CA 1
ATOM 599 C C . PRO B 2 3 ? 25.027 -2.134 -20.091 1.00 20.94 47 PRO B C 1
ATOM 600 O O . PRO B 2 3 ? 24.113 -2.567 -19.428 1.00 18.62 47 PRO B O 1
ATOM 604 N N . PRO B 2 4 ? 25.968 -2.925 -20.612 1.00 22.00 48 PRO B N 1
ATOM 605 C CA . PRO B 2 4 ? 25.877 -4.378 -20.422 1.00 20.47 48 PRO B CA 1
ATOM 606 C C . PRO B 2 4 ? 26.083 -4.666 -18.950 1.00 19.36 48 PRO B C 1
ATOM 607 O O . PRO B 2 4 ? 26.776 -3.904 -18.253 1.00 20.94 48 PRO B O 1
ATOM 611 N N . VAL B 2 5 ? 25.464 -5.719 -18.461 1.00 18.25 49 VAL B N 1
ATOM 612 C CA . VAL B 2 5 ? 25.588 -6.093 -17.058 1.00 16.39 49 VAL B CA 1
ATOM 613 C C . VAL B 2 5 ? 26.812 -6.977 -16.962 1.00 16.05 49 VAL B C 1
ATOM 614 O O . VAL B 2 5 ? 26.932 -7.965 -17.729 1.00 16.82 49 VAL B O 1
ATOM 618 N N . PRO B 2 6 ? 27.735 -6.629 -16.051 1.00 14.34 50 PRO B N 1
ATOM 619 C CA . PRO B 2 6 ? 28.963 -7.407 -15.852 1.00 15.31 50 PRO B CA 1
ATOM 620 C C . PRO B 2 6 ? 28.692 -8.719 -15.091 1.00 13.69 50 PRO B C 1
ATOM 621 O O . PRO B 2 6 ? 27.622 -8.870 -14.510 1.00 14.18 50 PRO B O 1
ATOM 625 N N . PRO B 2 7 ? 29.666 -9.645 -15.063 1.00 13.54 51 PRO B N 1
ATOM 626 C CA . PRO B 2 7 ? 29.594 -10.850 -14.204 1.00 13.72 51 PRO B CA 1
ATOM 627 C C . PRO B 2 7 ? 29.399 -10.401 -12.766 1.00 12.95 51 PRO B C 1
ATOM 628 O O . PRO B 2 7 ? 29.905 -9.314 -12.381 1.00 15.40 51 PRO B O 1
ATOM 632 N N . PRO B 2 8 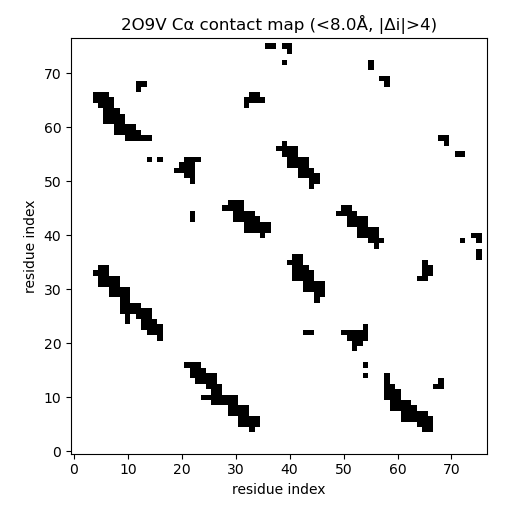? 28.638 -11.161 -11.980 1.00 13.29 52 PRO B N 1
ATOM 633 C CA . PRO B 2 8 ? 28.453 -10.820 -10.561 1.00 13.34 52 PRO B CA 1
ATOM 634 C C . PRO B 2 8 ? 29.799 -10.838 -9.844 1.00 15.21 52 PRO B C 1
ATOM 635 O O . PRO B 2 8 ? 30.789 -11.348 -10.413 1.00 15.76 52 PRO B O 1
ATOM 639 N N . PRO B 2 9 ? 29.858 -10.356 -8.597 1.00 16.41 53 PRO B N 1
ATOM 640 C CA . PRO B 2 9 ? 31.095 -10.400 -7.847 1.00 18.27 53 PRO B CA 1
ATOM 641 C C . PRO B 2 9 ? 31.592 -11.825 -7.610 1.00 21.69 53 PRO B C 1
ATOM 642 O O . PRO B 2 9 ? 30.784 -12.767 -7.461 1.00 21.45 53 PRO B O 1
ATOM 646 N N . SER B 2 10 ? 32.914 -11.965 -7.594 1.00 24.48 54 SER B N 1
ATOM 647 C CA . SER B 2 10 ? 33.572 -13.270 -7.358 1.00 31.09 54 SER B CA 1
ATOM 648 C C . SER B 2 10 ? 33.576 -13.684 -5.893 1.00 31.89 54 SER B C 1
ATOM 649 O O . SER B 2 10 ? 34.469 -14.447 -5.500 1.00 34.83 54 SER B O 1
#

Organism: Homo sapiens (NCBI:txid9606)

Secondary structure (DSSP, 8-state):
---TT-EEEEESS-B--SSTTB--B-TT-EEEEEEE-SSSEEEEE-TTS--EEEEEGGGEEEEE---/-PPPPPPPP-